Protein AF-A0A2S3USP0-F1 (afdb_monomer_lite)

Organism: NCBI:txid281252

Foldseek 3Di:
DDDDDDDDDDDDDDDDDDDDPPDPPPPPPPPPPPPDQFDWDWADDPQKTWIWGDPDFWIKIWIDHPPDTDIETFRAGDDKDKQAELVRHRDWDDDPNKIKTKIAHAQADDDPVDVLNVDPQKHQKMWIWIDDPNDIYTAPDIDGRDIDGSHPDDDPVVVCRNHPD

pLDDT: mean 83.91, std 19.68, range [35.5, 98.19]

Secondary structure (DSSP, 8-state):
--------------------------------PPP-TT--EEEEETTEEEEEE-SSSS-EEEEE-SS-EEEEE---PSSEEE-B-TTSSBPEEEETTEEEEEEEES-PPP-TT-GGGG-TTEESEEEEEEEETTEEEEEEEEE-SS-EETTS---HHHHHHHHH-

Structure (mmCIF, N/CA/C/O backbone):
data_AF-A0A2S3USP0-F1
#
_entry.id   AF-A0A2S3USP0-F1
#
loop_
_atom_site.group_PDB
_atom_site.id
_atom_site.type_symbol
_atom_site.label_atom_id
_atom_site.label_alt_id
_atom_site.label_comp_id
_atom_site.label_asym_id
_atom_site.label_entity_id
_atom_site.label_seq_id
_atom_site.pdbx_PDB_ins_code
_atom_site.Cartn_x
_atom_site.Cartn_y
_atom_site.Cartn_z
_atom_site.occupancy
_atom_site.B_iso_or_equiv
_atom_site.auth_seq_id
_atom_site.auth_comp_id
_atom_site.auth_asym_id
_atom_site.auth_atom_id
_atom_site.pdbx_PDB_model_num
ATOM 1 N N . MET A 1 1 ? -45.571 -33.872 -56.247 1.00 44.22 1 MET A N 1
ATOM 2 C CA . MET A 1 1 ? -45.343 -33.924 -57.709 1.00 44.22 1 MET A CA 1
ATOM 3 C C . MET A 1 1 ? -45.647 -32.556 -58.299 1.00 44.22 1 MET A C 1
ATOM 5 O O . MET A 1 1 ? -46.816 -32.214 -58.369 1.00 44.22 1 MET A O 1
ATOM 9 N N . ASN A 1 2 ? -44.631 -31.763 -58.658 1.00 35.50 2 ASN A N 1
ATOM 10 C CA . AS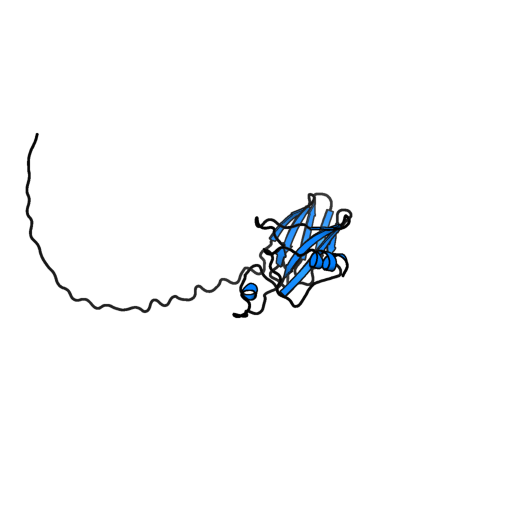N A 1 2 ? -44.737 -30.751 -59.717 1.00 35.50 2 ASN A CA 1
ATOM 11 C C . ASN A 1 2 ? -43.370 -30.117 -60.046 1.00 35.50 2 ASN A C 1
ATOM 13 O O . ASN A 1 2 ? -42.789 -29.424 -59.224 1.00 35.50 2 ASN A O 1
ATOM 17 N N . ARG A 1 3 ? -42.954 -30.369 -61.294 1.00 47.00 3 ARG A N 1
ATOM 18 C CA . ARG A 1 3 ? -42.321 -29.474 -62.280 1.00 47.00 3 ARG A CA 1
ATOM 19 C C . ARG A 1 3 ? -40.910 -28.908 -62.042 1.00 47.00 3 ARG A C 1
ATOM 21 O O . ARG A 1 3 ? -40.698 -27.926 -61.348 1.00 47.00 3 ARG A O 1
ATOM 28 N N . PHE A 1 4 ? -39.999 -29.512 -62.811 1.00 49.41 4 PHE A N 1
ATOM 29 C CA . PHE A 1 4 ? -38.847 -28.931 -63.504 1.00 49.41 4 PHE A CA 1
ATOM 30 C C . PHE A 1 4 ? -39.001 -27.452 -63.900 1.00 49.41 4 PHE A C 1
ATOM 32 O O . PHE A 1 4 ? -40.000 -27.088 -64.520 1.00 49.41 4 PHE A O 1
ATOM 39 N N . LEU A 1 5 ? -37.921 -26.681 -63.737 1.00 55.09 5 LEU A N 1
ATOM 40 C CA . LEU A 1 5 ? -37.477 -25.746 -64.772 1.00 55.09 5 LEU A CA 1
ATOM 41 C C . LEU A 1 5 ? -35.944 -25.600 -64.738 1.00 55.09 5 LEU A C 1
ATOM 43 O O . LEU A 1 5 ? -35.370 -25.125 -63.762 1.00 55.09 5 LEU A O 1
ATOM 47 N N . LEU A 1 6 ? -35.307 -26.048 -65.822 1.00 48.22 6 LEU A N 1
ATOM 48 C CA . LEU A 1 6 ? -33.942 -25.712 -66.222 1.00 48.22 6 LEU A CA 1
ATOM 49 C C . LEU A 1 6 ? -33.895 -24.252 -66.683 1.00 48.22 6 LEU A C 1
ATOM 51 O O . LEU A 1 6 ? -34.693 -23.892 -67.544 1.00 48.22 6 LEU A O 1
ATOM 55 N N . ILE A 1 7 ? -32.887 -23.487 -66.257 1.00 54.62 7 ILE A N 1
ATOM 56 C CA . ILE A 1 7 ? -32.283 -22.449 -67.104 1.00 54.62 7 ILE A CA 1
ATOM 57 C C . ILE A 1 7 ? -30.763 -22.537 -66.950 1.00 54.62 7 ILE A C 1
ATOM 59 O O . ILE A 1 7 ? -30.198 -22.255 -65.897 1.00 54.62 7 ILE A O 1
ATOM 63 N N . ALA A 1 8 ? -30.129 -22.970 -68.037 1.00 49.78 8 ALA A N 1
ATOM 64 C CA . ALA A 1 8 ? -28.716 -22.792 -68.312 1.00 49.78 8 ALA A CA 1
ATOM 65 C C . ALA A 1 8 ? -28.456 -21.329 -68.701 1.00 49.78 8 ALA A C 1
ATOM 67 O O . ALA A 1 8 ? -29.240 -20.734 -69.440 1.00 49.78 8 ALA A O 1
ATOM 68 N N . GLY A 1 9 ? -27.343 -20.765 -68.238 1.00 42.34 9 GLY A N 1
ATOM 69 C CA . GLY A 1 9 ? -26.968 -19.387 -68.540 1.00 42.34 9 GLY A CA 1
ATOM 70 C C . GLY A 1 9 ? -25.487 -19.121 -68.305 1.00 42.34 9 GLY A C 1
ATOM 71 O O . GLY A 1 9 ? -25.114 -18.607 -67.264 1.00 42.34 9 GLY A O 1
ATOM 72 N N . LEU A 1 10 ? -24.690 -19.532 -69.294 1.00 50.09 10 LEU A N 1
ATOM 73 C CA . LEU A 1 10 ? -23.500 -18.870 -69.843 1.00 50.09 10 LEU A CA 1
ATOM 74 C C . LEU A 1 10 ? -22.456 -18.234 -68.897 1.00 50.09 10 LEU A C 1
ATOM 76 O O . LEU A 1 10 ? -22.680 -17.221 -68.243 1.00 50.09 10 LEU A O 1
ATOM 80 N N . ALA A 1 11 ? -21.240 -18.776 -68.980 1.00 50.00 11 ALA A N 1
ATOM 81 C CA . ALA A 1 11 ? -20.006 -18.178 -68.491 1.00 50.00 11 ALA A CA 1
ATOM 82 C C . ALA A 1 11 ? -19.611 -16.912 -69.274 1.00 50.00 11 ALA A C 1
ATOM 84 O O . ALA A 1 11 ? -19.674 -16.900 -70.503 1.00 50.00 11 ALA A O 1
ATOM 85 N N . VAL A 1 12 ? -19.067 -15.916 -68.568 1.00 50.94 12 VAL A N 1
ATOM 86 C CA . VAL A 1 12 ? -18.085 -14.973 -69.122 1.00 50.94 12 VAL A CA 1
ATOM 87 C C . VAL A 1 12 ? -16.947 -14.824 -68.116 1.00 50.94 12 VAL A C 1
ATOM 89 O O . VAL A 1 12 ? -17.121 -14.327 -67.007 1.00 50.94 12 VAL A O 1
ATOM 92 N N . VAL A 1 13 ? -15.777 -15.297 -68.537 1.00 49.59 13 VAL A N 1
ATOM 93 C CA . VAL A 1 13 ? -14.471 -15.035 -67.935 1.00 49.59 13 VAL A CA 1
ATOM 94 C C . VAL A 1 13 ? -14.060 -13.620 -68.332 1.00 49.59 13 VAL A C 1
ATOM 96 O O . VAL A 1 13 ? -13.943 -13.333 -69.521 1.00 49.59 13 VAL A O 1
ATOM 99 N N . LEU A 1 14 ? -13.797 -12.753 -67.355 1.00 52.03 14 LEU A N 1
ATOM 100 C CA . LEU A 1 14 ? -13.034 -11.524 -67.566 1.00 52.03 14 LEU A CA 1
ATOM 101 C C . LEU A 1 14 ? -11.800 -11.549 -66.668 1.00 52.03 14 LEU A C 1
ATOM 103 O O . LEU A 1 14 ? -11.853 -11.311 -65.465 1.00 52.03 14 LEU A O 1
ATOM 107 N N . LEU A 1 15 ? -10.685 -11.883 -67.313 1.00 50.19 15 LEU A N 1
ATOM 108 C CA . LEU A 1 15 ? -9.329 -11.638 -66.855 1.00 50.19 15 LEU A CA 1
ATOM 109 C C . LEU A 1 15 ? -9.061 -10.128 -66.897 1.00 50.19 15 LEU A C 1
ATOM 111 O O . LEU A 1 15 ? -8.998 -9.531 -67.968 1.00 50.19 15 LEU A O 1
ATOM 115 N N . GLY A 1 16 ? -8.861 -9.535 -65.728 1.00 44.97 16 GLY A N 1
ATOM 116 C CA . GLY A 1 16 ? -8.170 -8.262 -65.528 1.00 44.97 16 GLY A CA 1
ATOM 117 C C . GLY A 1 16 ? -7.593 -8.324 -64.115 1.00 44.97 16 GLY A C 1
ATOM 118 O O . GLY A 1 16 ? -8.345 -8.411 -63.159 1.00 44.97 16 GLY A O 1
ATOM 119 N N . GLY A 1 17 ? -6.287 -8.455 -63.891 1.00 49.09 17 GLY A N 1
ATOM 120 C CA . GLY A 1 17 ? -5.239 -7.660 -64.519 1.00 49.09 17 GLY A CA 1
ATOM 121 C C . GLY A 1 17 ? -5.171 -6.287 -63.848 1.00 49.09 17 GLY A C 1
ATOM 122 O O . GLY A 1 17 ? -5.246 -5.276 -64.532 1.00 49.09 17 GLY A O 1
ATOM 123 N N . GLY A 1 18 ? -5.107 -6.250 -62.513 1.00 42.59 18 GLY A N 1
ATOM 124 C CA . GLY A 1 18 ? -5.052 -5.023 -61.722 1.00 42.59 18 GLY A CA 1
ATOM 125 C C . GLY A 1 18 ? -4.153 -5.202 -60.502 1.00 42.59 18 GLY A C 1
ATOM 126 O O . GLY A 1 18 ? -4.547 -5.832 -59.530 1.00 42.59 18 GLY A O 1
ATOM 127 N N . LEU A 1 19 ? -2.927 -4.697 -60.634 1.00 50.00 19 LEU A N 1
ATOM 128 C CA . LEU A 1 19 ? -1.945 -4.330 -59.607 1.00 50.00 19 LEU A CA 1
ATOM 129 C C . LEU A 1 19 ? -2.292 -4.669 -58.141 1.00 50.00 19 LEU A C 1
ATOM 131 O O . LEU A 1 19 ? -3.054 -3.963 -57.483 1.00 50.00 19 LEU A O 1
ATOM 135 N N . PHE A 1 20 ? -1.599 -5.676 -57.600 1.00 46.00 20 PHE A N 1
ATOM 136 C CA . PHE A 1 20 ? -1.369 -5.814 -56.164 1.00 46.00 20 PHE A CA 1
ATOM 137 C C . PHE A 1 20 ? -0.522 -4.627 -55.682 1.00 46.00 20 PHE A C 1
ATOM 139 O O . PHE A 1 20 ? 0.706 -4.657 -55.752 1.00 46.00 20 PHE A O 1
ATOM 146 N N . TYR A 1 21 ? -1.170 -3.578 -55.177 1.00 46.69 21 TYR A N 1
ATOM 147 C CA . TYR A 1 21 ? -0.531 -2.696 -54.207 1.00 46.69 21 TYR A CA 1
ATOM 148 C C . TYR A 1 21 ? -0.434 -3.474 -52.890 1.00 46.69 21 TYR A C 1
ATOM 150 O O . TYR A 1 21 ? -1.382 -3.541 -52.110 1.00 46.69 21 TYR A O 1
ATOM 158 N N . LEU A 1 22 ? 0.718 -4.110 -52.673 1.00 47.22 22 LEU A N 1
ATOM 159 C CA . LEU A 1 22 ? 1.161 -4.535 -51.350 1.00 47.22 22 LEU A CA 1
ATOM 160 C C . LEU A 1 22 ? 1.427 -3.266 -50.534 1.00 47.22 22 LEU A C 1
ATOM 162 O O . LEU A 1 22 ? 2.538 -2.741 -50.524 1.00 47.22 22 LEU A O 1
ATOM 166 N N . SER A 1 23 ? 0.391 -2.749 -49.877 1.00 49.78 23 SER A N 1
ATOM 167 C CA . SER A 1 23 ? 0.591 -1.862 -48.737 1.00 49.78 23 SER A CA 1
ATOM 168 C C . SER A 1 23 ? 1.277 -2.684 -47.647 1.00 49.78 23 SER A C 1
ATOM 170 O O . SER A 1 23 ? 0.720 -3.712 -47.249 1.00 49.78 23 SER A O 1
ATOM 172 N N . PRO A 1 24 ? 2.452 -2.283 -47.134 1.00 48.47 24 PRO A N 1
ATOM 173 C CA . PRO A 1 24 ? 2.880 -2.798 -45.851 1.00 48.47 24 PRO A CA 1
ATOM 174 C C . PRO A 1 24 ? 1.801 -2.377 -44.855 1.00 48.47 24 PRO A C 1
ATOM 176 O O . PRO A 1 24 ? 1.543 -1.188 -44.667 1.00 48.47 24 PRO A O 1
ATOM 179 N N . ALA A 1 25 ? 1.128 -3.357 -44.257 1.00 47.03 25 ALA A N 1
ATOM 180 C CA . ALA A 1 25 ? 0.414 -3.135 -43.019 1.00 47.03 25 ALA A CA 1
ATOM 181 C C . ALA A 1 25 ? 1.478 -2.713 -42.002 1.00 47.03 25 ALA A C 1
ATOM 183 O O . ALA A 1 25 ? 2.099 -3.547 -41.349 1.00 47.03 25 ALA A O 1
ATOM 184 N N . GLN A 1 26 ? 1.741 -1.408 -41.921 1.00 50.25 26 GLN A N 1
ATOM 185 C CA . GLN A 1 26 ? 2.250 -0.825 -40.700 1.00 50.25 26 GLN A CA 1
ATOM 186 C C . GLN A 1 26 ? 1.178 -1.148 -39.664 1.00 50.25 26 GLN A C 1
ATOM 188 O O . GLN A 1 26 ? 0.138 -0.491 -39.599 1.00 50.25 26 GLN A O 1
ATOM 193 N N . GLN A 1 27 ? 1.407 -2.216 -38.900 1.00 46.72 27 GLN A N 1
ATOM 194 C CA . GLN A 1 27 ? 0.959 -2.276 -37.521 1.00 46.72 27 GLN A CA 1
ATOM 195 C C . GLN A 1 27 ? 1.567 -1.038 -36.873 1.00 46.72 27 GLN A C 1
ATOM 197 O O . GLN A 1 27 ? 2.691 -1.063 -36.389 1.00 46.72 27 GLN A O 1
ATOM 202 N N . GLY A 1 28 ? 0.866 0.088 -37.005 1.00 42.16 28 GLY A N 1
ATOM 203 C CA . GLY A 1 28 ? 1.110 1.232 -36.166 1.00 42.16 28 GLY A CA 1
ATOM 204 C C . GLY A 1 28 ? 0.923 0.711 -34.760 1.00 42.16 28 GLY A C 1
ATOM 205 O O . GLY A 1 28 ? -0.175 0.260 -34.424 1.00 42.16 28 GLY A O 1
ATOM 206 N N . GLU A 1 29 ? 2.021 0.693 -34.006 1.00 49.50 29 GLU A N 1
ATOM 207 C CA . GLU A 1 29 ? 2.011 0.761 -32.556 1.00 49.50 29 GLU A CA 1
ATOM 208 C C . GLU A 1 29 ? 0.755 1.527 -32.146 1.00 49.50 29 GLU A C 1
ATOM 210 O O . GLU A 1 29 ? 0.625 2.726 -32.411 1.00 49.50 29 GLU A O 1
ATOM 215 N N . GLN A 1 30 ? -0.220 0.821 -31.568 1.00 43.81 30 GLN A N 1
ATOM 216 C CA . GLN A 1 30 ? -1.201 1.521 -30.765 1.00 43.81 30 GLN A CA 1
ATOM 217 C C . GLN A 1 30 ? -0.367 2.239 -29.709 1.00 43.81 30 GLN A C 1
ATOM 219 O O . GLN A 1 30 ? 0.362 1.557 -28.984 1.00 43.81 30 GLN A O 1
ATOM 224 N N . PRO A 1 31 ? -0.405 3.580 -29.640 1.00 43.19 31 PRO A N 1
ATOM 225 C CA . PRO A 1 31 ? 0.270 4.273 -28.565 1.00 43.19 31 PRO A CA 1
ATOM 226 C C . PRO A 1 31 ? -0.314 3.691 -27.284 1.00 43.19 31 PRO A C 1
ATOM 228 O O . PRO A 1 31 ? -1.532 3.747 -27.081 1.00 43.19 31 PRO A O 1
ATOM 231 N N . VAL A 1 32 ? 0.536 3.056 -26.477 1.00 49.09 32 VAL A N 1
ATOM 232 C CA . VAL A 1 32 ? 0.186 2.649 -25.121 1.00 49.09 32 VAL A CA 1
ATOM 233 C C . VAL A 1 32 ? -0.298 3.930 -24.461 1.00 49.09 32 VAL A C 1
ATOM 235 O O . VAL A 1 32 ? 0.484 4.844 -24.210 1.00 49.09 32 VAL A O 1
ATOM 238 N N . LYS A 1 33 ? -1.622 4.061 -24.318 1.00 42.34 33 LYS A N 1
ATOM 239 C CA . LYS A 1 33 ? -2.225 5.187 -23.617 1.00 42.34 33 LYS A CA 1
ATOM 240 C C . LYS A 1 33 ? -1.576 5.157 -22.233 1.00 42.34 33 LYS A C 1
ATOM 242 O O . LYS A 1 33 ? -1.710 4.112 -21.594 1.00 42.34 33 LYS A O 1
ATOM 247 N N . PRO A 1 34 ? -0.867 6.217 -21.800 1.00 48.47 34 PRO A N 1
ATOM 248 C CA . PRO A 1 34 ? -0.297 6.253 -20.462 1.00 48.47 34 PRO A CA 1
ATOM 249 C C . PRO A 1 34 ? -1.413 5.863 -19.498 1.00 48.47 34 PRO A C 1
ATOM 251 O O . PRO A 1 34 ? -2.496 6.459 -19.563 1.00 48.47 34 PRO A O 1
ATOM 254 N N . GLU A 1 35 ? -1.215 4.790 -18.726 1.00 54.78 35 GLU A N 1
ATOM 255 C CA . GLU A 1 35 ? -2.149 4.452 -17.657 1.00 54.78 35 GLU A CA 1
ATOM 256 C C . GLU A 1 35 ? -2.330 5.722 -16.829 1.00 54.78 35 GLU A C 1
ATOM 258 O O . GLU A 1 35 ? -1.352 6.368 -16.462 1.00 54.78 35 GLU A O 1
ATOM 263 N N . ASP A 1 36 ? -3.587 6.126 -16.660 1.00 57.62 36 ASP A N 1
ATOM 264 C CA . ASP A 1 36 ? -3.956 7.378 -16.018 1.00 57.62 36 ASP A CA 1
ATOM 265 C C . ASP A 1 36 ? -3.300 7.426 -14.625 1.00 57.62 36 ASP A C 1
ATOM 267 O O . ASP A 1 36 ? -3.669 6.605 -13.775 1.00 57.62 36 ASP A O 1
ATOM 271 N N . PRO A 1 37 ? -2.304 8.305 -14.388 1.00 54.66 37 PRO A N 1
ATOM 272 C CA . PRO A 1 37 ? -1.553 8.337 -13.131 1.00 54.66 37 PRO A CA 1
ATOM 273 C C . PRO A 1 37 ? -2.446 8.658 -11.921 1.00 54.66 37 PRO A C 1
ATOM 275 O O . PRO A 1 37 ? -2.025 8.485 -10.781 1.00 54.66 37 PRO A O 1
ATOM 278 N N . GLU A 1 38 ? -3.698 9.054 -12.160 1.00 62.53 38 GLU A N 1
ATOM 279 C CA . GLU A 1 38 ? -4.723 9.313 -11.152 1.00 62.53 38 GLU A CA 1
ATOM 280 C C . GLU A 1 38 ? -5.697 8.148 -10.916 1.00 62.53 38 GLU A C 1
ATOM 282 O O . GLU A 1 38 ? -6.743 8.334 -10.288 1.00 62.53 38 GLU A O 1
ATOM 287 N N . ARG A 1 39 ? -5.409 6.928 -11.393 1.00 79.25 39 ARG A N 1
ATOM 288 C CA . ARG A 1 39 ? -6.320 5.794 -11.182 1.00 79.25 39 ARG A CA 1
ATOM 289 C C . ARG A 1 39 ? -6.490 5.489 -9.690 1.00 79.25 39 ARG A C 1
ATOM 291 O O . ARG A 1 39 ? -5.653 4.840 -9.073 1.00 79.25 39 ARG A O 1
ATOM 298 N N . VAL A 1 40 ? -7.624 5.916 -9.141 1.00 91.62 40 VAL A N 1
ATOM 299 C CA . VAL A 1 40 ? -8.007 5.637 -7.755 1.00 91.62 40 VAL A CA 1
ATOM 300 C C . VAL A 1 40 ? -8.446 4.180 -7.630 1.00 91.62 40 VAL A C 1
ATOM 302 O O . VAL A 1 40 ? -9.430 3.764 -8.254 1.00 91.62 40 VAL A O 1
ATOM 305 N N . GLU A 1 41 ? -7.749 3.402 -6.805 1.00 94.31 41 GLU A N 1
ATOM 306 C CA . GLU A 1 41 ? -8.201 2.070 -6.406 1.00 94.31 41 GLU A CA 1
ATOM 307 C C . GLU A 1 41 ? -9.120 2.160 -5.189 1.00 94.31 41 GLU A C 1
ATOM 309 O O . GLU A 1 41 ? -8.892 2.950 -4.278 1.00 94.31 41 GLU A O 1
ATOM 314 N N . LYS A 1 42 ? -10.169 1.335 -5.161 1.00 96.00 42 LYS A N 1
ATOM 315 C CA . LYS A 1 42 ? -11.141 1.305 -4.065 1.00 96.00 42 LYS A CA 1
ATOM 316 C C . LYS A 1 42 ? -11.203 -0.070 -3.419 1.00 96.00 42 LYS A C 1
ATOM 318 O O . LYS A 1 42 ? -11.119 -1.087 -4.114 1.00 96.00 42 LYS A O 1
ATOM 323 N N . ALA A 1 43 ? -11.391 -0.085 -2.108 1.00 96.44 43 ALA A N 1
ATOM 324 C CA . ALA A 1 43 ? -11.593 -1.282 -1.303 1.00 96.44 43 ALA A CA 1
ATOM 325 C C . ALA A 1 43 ? -12.546 -0.977 -0.138 1.00 96.44 43 ALA A C 1
ATOM 327 O O . ALA A 1 43 ? -12.811 0.183 0.160 1.00 96.44 43 ALA A O 1
ATOM 328 N N . ALA A 1 44 ? -13.047 -2.017 0.523 1.00 96.50 44 ALA A N 1
ATOM 329 C CA . ALA A 1 44 ? -13.796 -1.881 1.766 1.00 96.50 44 ALA A CA 1
ATOM 330 C C . ALA A 1 44 ? -13.202 -2.822 2.816 1.00 96.50 44 ALA A C 1
ATOM 332 O O . ALA A 1 44 ? -12.910 -3.980 2.505 1.00 96.50 44 ALA A O 1
ATOM 333 N N . PHE A 1 45 ? -13.025 -2.334 4.044 1.00 95.81 45 PHE A N 1
ATOM 334 C CA . PHE A 1 45 ? -12.426 -3.103 5.135 1.00 95.81 45 PHE A CA 1
ATOM 335 C C . PHE A 1 45 ? -12.987 -2.688 6.492 1.00 95.81 45 PHE A C 1
ATOM 337 O O . PHE A 1 45 ? -12.970 -1.510 6.825 1.00 95.81 45 PHE A O 1
ATOM 344 N N . ASN A 1 46 ? -13.482 -3.639 7.291 1.00 94.19 46 ASN A N 1
ATOM 345 C CA . ASN A 1 46 ? -14.038 -3.378 8.630 1.00 94.19 46 ASN A CA 1
ATOM 346 C C . ASN A 1 46 ? -15.046 -2.208 8.697 1.00 94.19 46 ASN A C 1
ATOM 348 O O . ASN A 1 46 ? -15.084 -1.459 9.670 1.00 94.19 46 ASN A O 1
ATOM 352 N N . GLY A 1 47 ? -15.870 -2.045 7.657 1.00 95.50 47 GLY A N 1
ATOM 353 C CA . GLY A 1 47 ? -16.852 -0.958 7.574 1.00 95.50 47 GLY A CA 1
ATOM 354 C C . GLY A 1 47 ? -16.277 0.406 7.179 1.00 95.50 47 GLY A C 1
ATOM 355 O O . GLY A 1 47 ? -17.015 1.387 7.214 1.00 95.50 47 GLY A O 1
ATOM 356 N N . PHE A 1 48 ? -14.999 0.468 6.805 1.00 97.88 48 PHE A N 1
ATOM 357 C CA . PHE A 1 48 ? -14.385 1.623 6.161 1.00 97.88 48 PHE A CA 1
ATOM 358 C C . PHE A 1 48 ? -14.411 1.476 4.646 1.00 97.88 48 PHE A C 1
ATOM 360 O O . PHE A 1 48 ? -14.121 0.397 4.115 1.00 97.88 48 PHE A O 1
ATOM 367 N N . ASP A 1 49 ? -14.682 2.587 3.975 1.00 98.06 49 ASP A N 1
ATOM 368 C CA . ASP A 1 49 ? -14.414 2.769 2.559 1.00 98.06 49 ASP A CA 1
ATOM 369 C C . ASP A 1 49 ? -12.974 3.267 2.400 1.00 98.06 49 ASP A C 1
ATOM 371 O O . ASP A 1 49 ? -12.548 4.240 3.025 1.00 98.06 49 ASP A O 1
ATOM 375 N N . LEU A 1 50 ? -12.204 2.558 1.579 1.00 98.12 50 LEU A N 1
ATOM 376 C CA . LEU A 1 50 ? -10.792 2.817 1.338 1.00 98.12 50 LEU A CA 1
ATOM 377 C C . LEU A 1 50 ? -10.598 3.298 -0.096 1.00 98.12 50 LEU A C 1
ATOM 379 O O . LEU A 1 50 ? -11.093 2.671 -1.038 1.00 98.12 50 LEU A O 1
ATOM 383 N N . SER A 1 51 ? -9.839 4.376 -0.267 1.00 97.69 51 SER A N 1
ATOM 384 C CA . SER A 1 51 ? -9.449 4.899 -1.577 1.00 97.69 51 SER A CA 1
ATOM 385 C C . SER A 1 51 ? -7.942 5.109 -1.629 1.00 97.69 51 SER A C 1
ATOM 387 O O . SER A 1 51 ? -7.394 5.920 -0.894 1.00 97.69 51 SER A O 1
ATOM 389 N N . LEU A 1 52 ? -7.265 4.385 -2.510 1.00 97.50 52 LEU A N 1
ATOM 390 C CA . LEU A 1 52 ? -5.834 4.509 -2.743 1.00 97.50 52 LEU A CA 1
ATOM 391 C C . LEU A 1 52 ? -5.607 5.352 -3.996 1.00 97.50 52 LEU A C 1
ATOM 393 O O . LEU A 1 52 ? -6.121 5.036 -5.069 1.00 97.50 52 LEU A O 1
ATOM 397 N N . SER A 1 53 ? -4.852 6.432 -3.852 1.00 96.44 53 SER A N 1
ATOM 398 C CA . SER A 1 53 ? -4.555 7.382 -4.927 1.00 96.44 53 SER A CA 1
ATOM 399 C C . SER A 1 53 ? -3.121 7.894 -4.804 1.00 96.44 53 SER A C 1
ATOM 401 O O . SER A 1 53 ? -2.442 7.588 -3.827 1.00 96.44 53 SER A O 1
ATOM 403 N N . ALA A 1 54 ? -2.651 8.667 -5.779 1.00 95.12 54 ALA A N 1
ATOM 404 C CA . ALA A 1 54 ? -1.357 9.340 -5.713 1.00 95.12 54 ALA A CA 1
ATOM 405 C C . ALA A 1 54 ? -1.518 10.836 -6.016 1.00 95.12 54 ALA A C 1
ATOM 407 O O . ALA A 1 54 ? -1.230 11.270 -7.132 1.00 95.12 54 ALA A O 1
ATOM 408 N N . PRO A 1 55 ? -2.034 11.644 -5.070 1.00 87.25 55 PRO A N 1
ATOM 409 C CA . PRO A 1 55 ? -2.137 13.084 -5.262 1.00 87.25 55 PRO A CA 1
ATOM 410 C C . PRO A 1 55 ? -0.726 13.697 -5.239 1.00 87.25 55 PRO A C 1
ATOM 412 O O . PRO A 1 55 ? -0.223 14.090 -4.188 1.00 87.25 55 PRO A O 1
ATOM 415 N N . GLY A 1 56 ? -0.072 13.747 -6.401 1.00 86.31 56 GLY A N 1
ATOM 416 C CA . GLY A 1 56 ? 1.325 14.157 -6.554 1.00 86.31 56 GLY A CA 1
ATOM 417 C C . GLY A 1 56 ? 2.229 12.978 -6.911 1.00 86.31 56 GLY A C 1
ATOM 418 O O . GLY A 1 56 ? 1.998 12.307 -7.912 1.00 86.31 56 GLY A O 1
ATOM 419 N N . GLU A 1 57 ? 3.274 12.750 -6.112 1.00 91.06 57 GLU A N 1
ATOM 420 C CA . GLU A 1 57 ? 4.320 11.756 -6.407 1.00 91.06 57 GLU A CA 1
ATOM 421 C C . GLU A 1 57 ? 4.340 10.564 -5.439 1.00 91.06 57 GLU A C 1
ATOM 423 O O . GLU A 1 57 ? 5.152 9.659 -5.620 1.00 91.06 57 GLU A O 1
ATOM 428 N N . THR A 1 58 ? 3.462 10.533 -4.429 1.00 95.19 58 THR A N 1
ATOM 429 C CA . THR A 1 58 ? 3.414 9.449 -3.436 1.00 95.19 58 THR A CA 1
ATOM 430 C C . THR A 1 58 ? 2.025 8.837 -3.299 1.00 95.19 58 THR A C 1
ATOM 432 O O . THR A 1 58 ? 1.004 9.521 -3.386 1.00 95.19 58 THR A O 1
ATOM 435 N N . CYS A 1 59 ? 1.990 7.526 -3.068 1.00 97.25 59 CYS A N 1
ATOM 436 C CA . CYS A 1 59 ? 0.788 6.775 -2.761 1.00 97.25 59 CYS A CA 1
ATOM 437 C C . CYS A 1 59 ? 0.213 7.209 -1.416 1.00 97.25 59 CYS A C 1
ATOM 439 O O . CYS A 1 59 ? 0.911 7.249 -0.402 1.00 97.25 59 CYS A O 1
ATOM 441 N N . ARG A 1 60 ? -1.092 7.464 -1.411 1.00 97.88 60 ARG A N 1
ATOM 442 C CA . ARG A 1 60 ? -1.871 7.858 -0.247 1.00 97.88 60 ARG A CA 1
ATOM 443 C C . ARG A 1 60 ? -3.136 7.024 -0.151 1.00 97.88 60 ARG A C 1
ATOM 445 O O . ARG A 1 60 ? -3.927 6.967 -1.096 1.00 97.88 60 ARG A O 1
ATOM 452 N N . LEU A 1 61 ? -3.328 6.403 1.007 1.00 98.19 61 LEU A N 1
ATOM 453 C CA . LEU A 1 61 ? -4.594 5.795 1.387 1.00 98.19 61 LEU A CA 1
ATOM 454 C C . LEU A 1 61 ? -5.462 6.856 2.058 1.00 98.19 61 LEU A C 1
ATOM 456 O O . LEU A 1 61 ? -5.099 7.363 3.112 1.00 98.19 61 LEU A O 1
ATOM 460 N N . HIS A 1 62 ? -6.628 7.122 1.494 1.00 98.06 62 HIS A N 1
ATOM 461 C CA . HIS A 1 62 ? -7.734 7.748 2.198 1.00 98.06 62 HIS A CA 1
ATOM 462 C C . HIS A 1 62 ? -8.629 6.662 2.801 1.00 98.06 62 HIS A C 1
ATOM 464 O O . HIS A 1 62 ? -8.920 5.658 2.136 1.00 98.06 62 HIS A O 1
ATOM 470 N N . PHE A 1 63 ? -9.083 6.860 4.034 1.00 98.12 63 PHE A N 1
ATOM 471 C CA . PHE A 1 63 ? -10.053 5.988 4.686 1.00 98.12 63 PHE A CA 1
ATOM 472 C C . PHE A 1 63 ? -11.165 6.815 5.313 1.00 98.12 63 PHE A C 1
ATOM 474 O O . PHE A 1 63 ? -10.916 7.858 5.917 1.00 98.12 63 PHE A O 1
ATOM 481 N N . GLU A 1 64 ? -12.391 6.316 5.228 1.00 97.94 64 GLU A N 1
ATOM 482 C CA . GLU A 1 64 ? -13.521 6.915 5.921 1.00 97.94 64 GLU A CA 1
ATOM 483 C C . GLU A 1 64 ? -14.532 5.865 6.366 1.00 97.94 64 GLU A C 1
ATOM 485 O O . GLU A 1 64 ? -14.733 4.829 5.735 1.00 97.94 64 GLU A O 1
ATOM 490 N N . ASN A 1 65 ? -15.180 6.146 7.484 1.00 96.50 65 ASN A N 1
ATOM 491 C CA . ASN A 1 65 ? -16.457 5.572 7.856 1.00 96.50 65 ASN A CA 1
ATOM 492 C C . ASN A 1 65 ? -17.365 6.724 8.324 1.00 96.50 65 ASN A C 1
ATOM 494 O O . ASN A 1 65 ? -16.936 7.872 8.423 1.00 96.50 65 ASN A O 1
ATOM 498 N N . GLY A 1 66 ? -18.628 6.450 8.656 1.00 95.69 66 GLY A N 1
ATOM 499 C CA . GLY A 1 66 ? -19.570 7.498 9.084 1.00 95.69 66 GLY A CA 1
ATOM 500 C C . GLY A 1 66 ? -19.187 8.284 10.356 1.00 95.69 66 GLY A C 1
ATOM 501 O O . GLY A 1 66 ? -19.965 9.135 10.783 1.00 95.69 66 GLY A O 1
ATOM 502 N N . GLN A 1 67 ? -18.049 7.989 10.994 1.00 95.62 67 GLN A N 1
ATOM 503 C CA . GLN A 1 67 ? -17.585 8.589 12.250 1.00 95.62 67 GLN A CA 1
ATOM 504 C C . GLN A 1 67 ? -16.139 9.116 12.191 1.00 95.62 67 GLN A C 1
ATOM 506 O O . GLN A 1 67 ? -15.826 10.091 12.870 1.00 95.62 67 GLN A O 1
ATOM 511 N N . VAL A 1 68 ? -15.261 8.477 11.419 1.00 96.38 68 VAL A N 1
ATOM 512 C CA . VAL A 1 68 ? -13.812 8.701 11.373 1.00 96.38 68 VAL A CA 1
ATOM 513 C C . VAL A 1 68 ? -13.378 8.772 9.914 1.00 96.38 68 VAL A C 1
ATOM 515 O O . VAL A 1 68 ? -13.780 7.934 9.114 1.00 96.38 68 VAL A O 1
ATOM 518 N N . SER A 1 69 ? -12.530 9.740 9.575 1.00 97.69 69 SER A N 1
ATOM 519 C CA . SER A 1 69 ? -11.862 9.817 8.273 1.00 97.69 69 SER A CA 1
ATOM 520 C C . SER A 1 69 ? -10.417 10.274 8.438 1.00 97.69 69 SER A C 1
ATOM 522 O O . SER A 1 69 ? -10.082 10.928 9.431 1.00 97.69 69 SER A O 1
ATOM 524 N N . GLY A 1 70 ? -9.565 9.922 7.482 1.00 97.62 70 GLY A N 1
ATOM 525 C CA . GLY A 1 70 ? -8.166 10.319 7.495 1.00 97.62 70 GLY A CA 1
ATOM 526 C C . GLY A 1 70 ? -7.404 9.877 6.256 1.00 97.62 70 GLY A C 1
ATOM 527 O O . GLY A 1 70 ? -7.9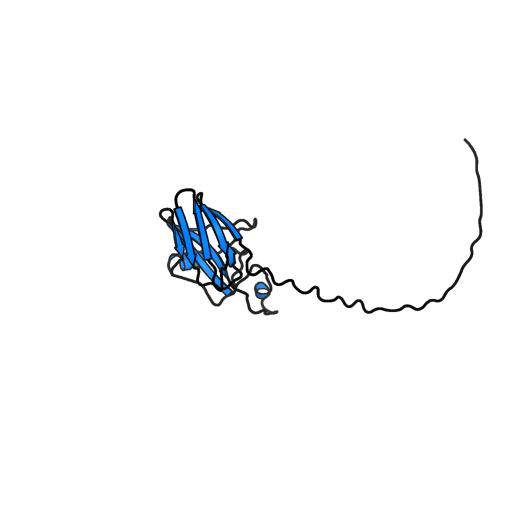37 9.218 5.364 1.00 97.62 70 GLY A O 1
ATOM 528 N N . ASP A 1 71 ? -6.130 10.250 6.231 1.00 97.88 71 ASP A N 1
ATOM 529 C CA . ASP A 1 71 ? -5.202 9.946 5.152 1.00 97.88 71 ASP A CA 1
ATOM 530 C C . ASP A 1 71 ? -3.909 9.348 5.715 1.00 97.88 71 ASP A C 1
ATOM 532 O O . ASP A 1 71 ? -3.412 9.779 6.757 1.00 97.88 71 ASP A O 1
ATOM 536 N N . VAL A 1 72 ? -3.341 8.383 4.995 1.00 97.94 72 VAL A N 1
ATOM 537 C CA . VAL A 1 72 ? -2.065 7.729 5.298 1.00 97.94 72 VAL A CA 1
ATOM 538 C C . VAL A 1 72 ? -1.161 7.830 4.074 1.00 97.94 72 VAL A C 1
ATOM 540 O O . VAL A 1 72 ? -1.503 7.330 3.003 1.00 97.94 72 VAL A O 1
ATOM 543 N N . ASP A 1 73 ? -0.005 8.473 4.223 1.00 96.88 73 ASP A N 1
ATOM 544 C CA . ASP A 1 73 ? 1.029 8.522 3.184 1.00 96.88 73 ASP A CA 1
ATOM 545 C C . ASP A 1 73 ? 1.916 7.274 3.262 1.00 96.88 73 ASP A C 1
ATOM 547 O O . ASP A 1 73 ? 2.337 6.882 4.351 1.00 96.88 73 ASP A O 1
ATOM 551 N N . LEU A 1 74 ? 2.182 6.641 2.121 1.00 96.50 74 LEU A N 1
ATOM 552 C CA . LEU A 1 74 ? 2.880 5.354 2.049 1.00 96.50 74 LEU A CA 1
ATOM 553 C C . LEU A 1 74 ? 4.319 5.479 1.554 1.00 96.50 74 LEU A C 1
ATOM 555 O O . LEU A 1 74 ? 5.003 4.467 1.450 1.00 96.50 74 LEU A O 1
ATOM 559 N N . SER A 1 75 ? 4.780 6.690 1.213 1.00 93.94 75 SER A N 1
ATOM 560 C CA . SER A 1 75 ? 6.138 6.926 0.686 1.00 93.94 75 SER A CA 1
ATOM 561 C C . SER A 1 75 ? 6.527 6.036 -0.511 1.00 93.94 75 SER A C 1
ATOM 563 O O . SER A 1 75 ? 7.707 5.816 -0.778 1.00 93.94 75 SER A O 1
ATOM 565 N N . LEU A 1 76 ? 5.539 5.531 -1.252 1.00 95.69 76 LEU A N 1
ATOM 566 C CA . LEU A 1 76 ? 5.724 4.763 -2.478 1.00 95.69 76 LEU A CA 1
ATOM 567 C C . LEU A 1 76 ? 5.391 5.632 -3.690 1.00 95.69 76 LEU A C 1
ATOM 569 O O . LEU A 1 76 ? 4.397 6.349 -3.634 1.00 95.69 76 LEU A O 1
ATOM 573 N N . PRO A 1 77 ? 6.141 5.556 -4.797 1.00 95.88 77 PRO A N 1
ATOM 574 C CA . PRO A 1 77 ? 5.755 6.243 -6.024 1.00 95.88 77 PRO A CA 1
ATOM 575 C C . PRO A 1 77 ? 4.533 5.578 -6.692 1.00 95.88 77 PRO A C 1
ATOM 577 O O . PRO A 1 77 ? 4.288 4.390 -6.474 1.00 95.88 77 PRO A O 1
ATOM 580 N N . PRO A 1 78 ? 3.768 6.299 -7.533 1.00 96.06 78 PRO A N 1
ATOM 581 C CA . PRO A 1 78 ? 2.719 5.706 -8.363 1.00 96.06 78 PRO A CA 1
ATOM 582 C C . PRO A 1 78 ? 3.286 4.779 -9.456 1.00 96.06 78 PRO A C 1
ATOM 584 O O . PRO A 1 78 ? 4.451 4.923 -9.836 1.00 96.06 78 PRO A O 1
ATOM 587 N N . PRO A 1 79 ? 2.469 3.871 -10.029 1.00 95.56 79 PRO A N 1
ATOM 588 C CA . PRO A 1 79 ? 1.062 3.602 -9.715 1.00 95.56 79 PRO A CA 1
ATOM 589 C C . PRO A 1 79 ? 0.892 2.859 -8.385 1.00 95.56 79 PRO A C 1
ATOM 591 O O . PRO A 1 79 ? 1.764 2.101 -7.981 1.00 95.56 79 PRO A O 1
ATOM 594 N N . CYS A 1 80 ? -0.247 3.063 -7.723 1.00 95.94 80 CYS A N 1
ATOM 595 C CA . CYS A 1 80 ? -0.541 2.492 -6.407 1.00 95.94 80 CYS A CA 1
ATOM 596 C C . CYS A 1 80 ? -1.593 1.396 -6.532 1.00 95.94 80 CYS A C 1
ATOM 598 O O . CYS A 1 80 ? -2.669 1.642 -7.083 1.00 95.94 80 CYS A O 1
ATOM 600 N N . ARG A 1 81 ? -1.307 0.203 -6.007 1.00 96.44 81 ARG A N 1
ATOM 601 C CA . ARG A 1 81 ? -2.214 -0.946 -6.118 1.00 96.44 81 ARG A CA 1
ATOM 602 C C . ARG A 1 81 ? -2.364 -1.666 -4.790 1.00 96.44 81 ARG A C 1
ATOM 604 O O . ARG A 1 81 ? -1.365 -1.971 -4.141 1.00 96.44 81 ARG A O 1
ATOM 611 N N . PHE A 1 82 ? -3.596 -1.992 -4.403 1.00 97.62 82 PHE A N 1
ATOM 612 C CA . PHE A 1 82 ? -3.794 -2.925 -3.294 1.00 97.62 82 PHE A CA 1
ATOM 613 C C . PHE A 1 82 ? -3.308 -4.313 -3.703 1.00 97.62 82 PHE A C 1
ATOM 615 O O . PHE A 1 82 ? -3.584 -4.755 -4.820 1.00 97.62 82 PHE A O 1
ATOM 622 N N . MET A 1 83 ? -2.652 -5.023 -2.786 1.00 97.31 83 MET A N 1
ATOM 623 C CA . MET A 1 83 ? -2.503 -6.473 -2.906 1.00 97.31 83 MET A CA 1
ATOM 624 C C . MET A 1 83 ? -3.878 -7.135 -2.988 1.00 97.31 83 MET A C 1
ATOM 626 O O . MET A 1 83 ? -4.830 -6.706 -2.328 1.00 97.31 83 MET A O 1
ATOM 630 N N . ARG A 1 84 ? -3.984 -8.175 -3.811 1.00 95.38 84 ARG A N 1
ATOM 631 C CA . ARG A 1 84 ? -5.233 -8.856 -4.137 1.00 95.38 84 ARG A CA 1
ATOM 632 C C . ARG A 1 84 ? -5.083 -10.366 -4.043 1.00 95.38 84 ARG A C 1
ATOM 634 O O . ARG A 1 84 ? -4.020 -10.914 -4.315 1.00 95.38 84 ARG A O 1
ATOM 641 N N . ASP A 1 85 ? -6.186 -11.015 -3.691 1.00 92.69 85 ASP A N 1
ATOM 642 C CA . ASP A 1 85 ? -6.303 -12.467 -3.692 1.00 92.69 85 ASP A CA 1
ATOM 643 C C . ASP A 1 85 ? -6.419 -13.036 -5.120 1.00 92.69 85 ASP A C 1
ATOM 645 O O . ASP A 1 85 ? -6.444 -12.307 -6.117 1.00 92.69 85 ASP A O 1
ATOM 649 N N . ALA A 1 86 ? -6.514 -14.364 -5.223 1.00 89.88 86 ALA A N 1
ATOM 650 C CA . ALA A 1 86 ? -6.652 -15.067 -6.498 1.00 89.88 86 ALA A CA 1
ATOM 651 C C . ALA A 1 86 ? -7.942 -14.702 -7.260 1.00 89.88 86 ALA A C 1
ATOM 653 O O . ALA A 1 86 ? -8.017 -14.886 -8.476 1.00 89.88 86 ALA A O 1
ATOM 654 N N . GLU A 1 87 ? -8.949 -14.164 -6.567 1.00 91.31 87 GLU A N 1
ATOM 655 C CA . GLU A 1 87 ? -10.195 -13.669 -7.152 1.00 91.31 87 GLU A CA 1
ATOM 656 C C . GLU A 1 87 ? -10.118 -12.180 -7.544 1.00 91.31 87 GLU A C 1
ATOM 658 O O . GLU A 1 87 ? -11.098 -11.614 -8.037 1.00 91.31 87 GLU A O 1
ATOM 663 N N . GLY A 1 88 ? -8.965 -11.533 -7.346 1.00 89.50 88 GLY A N 1
ATOM 664 C CA . GLY A 1 88 ? -8.735 -10.126 -7.664 1.00 89.50 88 GLY A CA 1
ATOM 665 C C . GLY A 1 88 ? -9.343 -9.153 -6.651 1.00 89.50 88 GLY A C 1
ATOM 666 O O . GLY A 1 88 ? -9.423 -7.950 -6.932 1.00 89.50 88 GLY A O 1
ATOM 667 N N . ARG A 1 89 ? -9.784 -9.625 -5.482 1.00 91.31 89 ARG A N 1
ATOM 668 C CA . ARG A 1 89 ? -10.313 -8.778 -4.403 1.00 91.31 89 ARG A CA 1
ATOM 669 C C . ARG A 1 89 ? -9.165 -8.278 -3.529 1.00 91.31 89 ARG A C 1
ATOM 671 O O . ARG A 1 89 ? -8.198 -9.012 -3.369 1.00 91.31 89 ARG A O 1
ATOM 678 N N . PRO A 1 90 ? -9.255 -7.072 -2.940 1.00 92.62 90 PRO A N 1
ATOM 679 C CA . PRO A 1 90 ? -8.265 -6.603 -1.974 1.00 92.62 90 PRO A CA 1
ATOM 680 C C . PRO A 1 90 ? -8.013 -7.644 -0.877 1.00 92.62 90 PRO A C 1
ATOM 682 O O . PRO A 1 90 ? -8.961 -8.177 -0.297 1.00 92.62 90 PRO A O 1
ATOM 685 N N . GLN A 1 91 ? -6.740 -7.940 -0.626 1.00 94.94 91 GLN A N 1
ATOM 686 C CA . GLN A 1 91 ? -6.314 -8.937 0.344 1.00 94.94 91 GLN A CA 1
ATOM 687 C C . GLN A 1 91 ? -5.927 -8.275 1.665 1.00 94.94 91 GLN A C 1
ATOM 689 O O . GLN A 1 91 ? -5.192 -7.288 1.700 1.00 94.94 91 GLN A O 1
ATOM 694 N N . PHE A 1 92 ? -6.401 -8.871 2.755 1.00 94.38 92 PHE A N 1
ATOM 695 C CA . PHE A 1 92 ? -6.150 -8.428 4.120 1.00 94.38 92 PHE A CA 1
ATOM 696 C C . PHE A 1 92 ? -5.467 -9.553 4.885 1.00 94.38 92 PHE A C 1
ATOM 698 O O . PHE A 1 92 ? -5.915 -10.701 4.844 1.00 94.38 92 PHE A O 1
ATOM 705 N N . TYR A 1 93 ? -4.394 -9.223 5.589 1.00 94.38 93 TYR A N 1
ATOM 706 C CA . TYR A 1 93 ? -3.612 -10.177 6.365 1.00 94.38 93 TYR A CA 1
ATOM 707 C C . TYR A 1 93 ? -3.860 -9.954 7.854 1.00 94.38 93 TYR A C 1
ATOM 709 O O . TYR A 1 93 ? -4.190 -8.850 8.286 1.00 94.38 93 TYR A O 1
ATOM 717 N N . SER A 1 94 ? -3.753 -11.008 8.657 1.00 92.19 94 SER A N 1
ATOM 718 C CA . SER A 1 94 ? -3.925 -10.928 10.109 1.00 92.19 94 SER A CA 1
ATOM 719 C C . SER A 1 94 ? -2.848 -11.744 10.806 1.00 92.19 94 SER A C 1
ATOM 721 O O . SER A 1 94 ? -2.686 -12.923 10.502 1.00 92.19 94 SER A O 1
ATOM 723 N N . GLU A 1 95 ? -2.138 -11.128 11.747 1.00 89.06 95 GLU A N 1
ATOM 724 C CA . GLU A 1 95 ? -1.026 -11.740 12.479 1.00 89.06 95 GLU A CA 1
ATOM 725 C C . GLU A 1 95 ? -1.027 -11.188 13.913 1.00 89.06 95 GLU A C 1
ATOM 727 O O . GLU A 1 95 ? -1.032 -9.976 14.118 1.00 89.06 95 GLU A O 1
ATOM 732 N N . ASN A 1 96 ? -1.061 -12.064 14.923 1.00 86.19 96 ASN A N 1
ATOM 733 C CA . ASN A 1 96 ? -1.045 -11.684 16.348 1.00 86.19 96 ASN A CA 1
ATOM 734 C C . ASN A 1 96 ? -2.079 -10.607 16.751 1.00 86.19 96 ASN A C 1
ATOM 736 O O . ASN A 1 96 ? -1.798 -9.740 17.574 1.00 86.19 96 ASN A O 1
ATOM 740 N N . GLY A 1 97 ? -3.284 -10.661 16.172 1.00 84.75 97 GLY A N 1
ATOM 741 C CA . GLY A 1 97 ? -4.368 -9.711 16.458 1.00 84.75 97 GLY A CA 1
ATOM 742 C C . GLY A 1 97 ? -4.256 -8.367 15.729 1.00 84.75 97 GLY A C 1
ATOM 743 O O . GLY A 1 97 ? -5.160 -7.548 15.860 1.00 84.75 97 GLY A O 1
ATOM 744 N N . ARG A 1 98 ? -3.201 -8.163 14.935 1.00 89.06 98 ARG A N 1
ATOM 745 C CA . ARG A 1 98 ? -3.010 -6.994 14.070 1.00 89.06 98 ARG A CA 1
ATOM 746 C C . ARG A 1 98 ? -3.488 -7.317 12.664 1.00 89.06 98 ARG A C 1
ATOM 748 O O . ARG A 1 98 ? -3.400 -8.469 12.229 1.00 89.06 98 ARG A O 1
ATOM 755 N N . GLN A 1 99 ? -3.990 -6.312 11.957 1.00 95.06 99 GLN A N 1
ATOM 756 C CA . GLN A 1 99 ? -4.472 -6.457 10.587 1.00 95.06 99 GLN A CA 1
ATOM 757 C C . GLN A 1 99 ? -3.653 -5.587 9.642 1.00 95.06 99 GLN A C 1
ATOM 759 O O . GLN A 1 99 ? -3.362 -4.437 9.955 1.00 95.06 99 GLN A O 1
ATOM 764 N N . LEU A 1 100 ? -3.285 -6.147 8.494 1.00 96.69 100 LEU A N 1
ATOM 765 C CA . LEU A 1 100 ? -2.391 -5.529 7.522 1.00 96.69 100 LEU A CA 1
ATOM 766 C C . LEU A 1 100 ? -3.057 -5.473 6.148 1.00 96.69 100 LEU A C 1
ATOM 768 O O . LEU A 1 100 ? -3.562 -6.480 5.643 1.00 96.69 100 LEU A O 1
ATOM 772 N N . ILE A 1 101 ? -2.975 -4.307 5.522 1.00 97.31 101 ILE A N 1
ATOM 773 C CA . ILE A 1 101 ? -3.181 -4.106 4.089 1.00 97.31 101 ILE A CA 1
ATOM 774 C C . ILE A 1 101 ? -1.814 -3.860 3.469 1.00 97.31 101 ILE A C 1
ATOM 776 O O . ILE A 1 101 ? -1.017 -3.099 4.009 1.00 97.31 101 ILE A O 1
ATOM 780 N N . ALA A 1 102 ? -1.547 -4.483 2.330 1.00 97.69 102 ALA A N 1
ATOM 781 C CA . ALA A 1 102 ? -0.311 -4.275 1.596 1.00 97.69 102 ALA A CA 1
ATOM 782 C C . ALA A 1 102 ? -0.582 -3.505 0.302 1.00 97.69 102 ALA A C 1
ATOM 784 O O . ALA A 1 102 ? -1.565 -3.773 -0.399 1.00 97.69 102 ALA A O 1
ATOM 785 N N . VAL A 1 103 ? 0.292 -2.550 -0.005 1.00 98.00 103 VAL A N 1
ATOM 786 C CA . VAL A 1 103 ? 0.218 -1.713 -1.202 1.00 98.00 103 VAL A CA 1
ATOM 787 C C . VAL A 1 103 ? 1.510 -1.842 -1.989 1.00 98.00 103 VAL A C 1
ATOM 789 O O . VAL A 1 103 ? 2.597 -1.662 -1.445 1.00 98.00 103 VAL A O 1
ATOM 792 N N . VAL A 1 104 ? 1.369 -2.135 -3.277 1.00 97.75 104 VAL A N 1
ATOM 793 C CA . VAL A 1 104 ? 2.457 -2.132 -4.255 1.00 97.75 104 VAL A CA 1
ATOM 794 C C . VAL A 1 104 ? 2.527 -0.754 -4.904 1.00 97.75 104 VAL A C 1
ATOM 796 O O . VAL A 1 104 ? 1.487 -0.168 -5.223 1.00 97.75 104 VAL A O 1
ATOM 799 N N . GLY A 1 105 ? 3.745 -0.251 -5.103 1.00 96.94 105 GLY A N 1
ATOM 800 C CA . GLY A 1 105 ? 3.987 1.055 -5.706 1.00 96.94 105 GLY A CA 1
ATOM 801 C C . GLY A 1 105 ? 5.148 1.082 -6.694 1.00 96.94 105 GLY A C 1
ATOM 802 O O . GLY A 1 105 ? 6.123 0.337 -6.566 1.00 96.94 105 GLY A O 1
ATOM 803 N N . GLY A 1 106 ? 5.056 1.997 -7.654 1.00 96.19 106 GLY A N 1
ATOM 804 C CA . GLY A 1 106 ? 6.096 2.312 -8.625 1.00 96.19 106 GLY A CA 1
ATOM 805 C C . GLY A 1 106 ? 6.080 1.438 -9.873 1.00 96.19 106 GLY A C 1
ATOM 806 O O . GLY A 1 106 ? 5.295 0.503 -9.983 1.00 96.19 106 GLY A O 1
ATOM 807 N N . VAL A 1 107 ? 6.960 1.756 -10.824 1.00 95.25 107 VAL A N 1
ATOM 808 C CA . VAL A 1 107 ? 7.099 1.026 -12.092 1.00 95.25 107 VAL A CA 1
ATOM 809 C C . VAL A 1 107 ? 8.464 0.335 -12.117 1.00 95.25 107 VAL A C 1
ATOM 811 O O . VAL A 1 107 ? 9.480 1.028 -11.993 1.00 95.25 107 VAL A O 1
ATOM 814 N N . PRO A 1 108 ? 8.526 -1.003 -12.247 1.00 94.69 108 PRO A N 1
ATOM 815 C CA . PRO A 1 108 ? 9.785 -1.714 -12.425 1.00 94.69 108 PRO A CA 1
ATOM 816 C C . PRO A 1 108 ? 10.497 -1.270 -13.701 1.00 94.69 108 PRO A C 1
ATOM 818 O O . PRO A 1 108 ? 9.862 -0.947 -14.701 1.00 94.69 108 PRO A O 1
ATOM 821 N N . ALA A 1 109 ? 11.829 -1.279 -13.683 1.00 93.75 109 ALA A N 1
ATOM 822 C CA . ALA A 1 109 ? 12.583 -1.163 -14.922 1.00 93.75 109 ALA A CA 1
ATOM 823 C C . ALA A 1 109 ? 12.344 -2.428 -15.753 1.00 93.75 109 ALA A C 1
ATOM 825 O O . ALA A 1 109 ? 12.555 -3.528 -15.246 1.00 93.75 109 ALA A O 1
ATOM 826 N N . GLU A 1 110 ? 11.908 -2.265 -17.001 1.00 92.50 110 GLU A N 1
ATOM 827 C CA . GLU A 1 110 ? 11.681 -3.392 -17.903 1.00 92.50 110 GLU A CA 1
ATOM 828 C C . GLU A 1 110 ? 12.973 -4.201 -18.091 1.00 92.50 110 GLU A C 1
ATOM 830 O O . GLU A 1 110 ? 14.003 -3.674 -18.523 1.00 92.50 110 GLU A O 1
ATOM 835 N N . ASP A 1 111 ? 12.898 -5.494 -17.791 1.00 91.75 111 ASP A N 1
ATOM 836 C CA . ASP A 1 111 ? 13.950 -6.476 -18.014 1.00 91.75 111 ASP A CA 1
ATOM 837 C C . ASP A 1 111 ? 13.349 -7.687 -18.751 1.00 91.75 111 ASP A C 1
ATOM 839 O O . ASP A 1 111 ? 12.523 -8.409 -18.192 1.00 91.75 111 ASP A O 1
ATOM 843 N N . PRO A 1 112 ? 13.754 -7.966 -20.003 1.00 89.31 112 PRO A N 1
ATOM 844 C CA . PRO A 1 112 ? 13.232 -9.106 -20.753 1.00 89.31 112 PRO A CA 1
ATOM 845 C C . PRO A 1 112 ? 13.617 -10.467 -20.148 1.00 89.31 112 PRO A C 1
ATOM 847 O O . PRO A 1 112 ? 13.027 -11.482 -20.524 1.00 89.31 112 PRO A O 1
ATOM 850 N N . ILE A 1 113 ? 14.609 -10.513 -19.253 1.00 94.25 113 ILE A N 1
ATOM 851 C CA . ILE A 1 113 ? 15.020 -11.726 -18.536 1.00 94.25 113 ILE A CA 1
ATOM 852 C C . ILE A 1 113 ? 14.093 -11.984 -17.340 1.00 94.25 113 ILE A C 1
ATOM 854 O O . ILE A 1 113 ? 13.820 -13.147 -17.036 1.00 94.25 113 ILE A O 1
ATOM 858 N N . ASP A 1 114 ? 13.581 -10.929 -16.697 1.00 92.44 114 ASP A N 1
ATOM 859 C CA . ASP A 1 114 ? 12.621 -11.031 -15.597 1.00 92.44 114 ASP A CA 1
ATOM 860 C C . ASP A 1 114 ? 11.204 -10.648 -16.060 1.00 92.44 114 ASP A C 1
ATOM 862 O O . ASP A 1 114 ? 10.838 -9.466 -16.073 1.00 92.44 114 ASP A O 1
ATOM 866 N N . PRO A 1 115 ? 10.347 -11.636 -16.384 1.00 92.12 115 PRO A N 1
ATOM 867 C CA . PRO A 1 115 ? 9.005 -11.364 -16.879 1.00 92.12 115 PRO A CA 1
ATOM 868 C C . PRO A 1 115 ? 8.106 -10.637 -15.871 1.00 92.12 115 PRO A C 1
ATOM 870 O O . PRO A 1 115 ? 7.066 -10.113 -16.277 1.00 92.12 115 PRO A O 1
ATOM 873 N N . LEU A 1 116 ? 8.466 -10.584 -14.582 1.00 93.06 116 LEU A N 1
ATOM 874 C CA . LEU A 1 116 ? 7.697 -9.840 -13.584 1.00 93.06 116 LEU A CA 1
ATOM 875 C C . LEU A 1 116 ? 7.797 -8.328 -13.789 1.00 93.06 116 LEU A C 1
ATOM 877 O O . LEU A 1 116 ? 6.841 -7.614 -13.501 1.00 93.06 116 LEU A O 1
ATOM 881 N N . THR A 1 117 ? 8.904 -7.837 -14.343 1.00 93.38 117 THR A N 1
ATOM 882 C CA . THR A 1 117 ? 9.104 -6.399 -14.584 1.00 93.38 117 THR A CA 1
ATOM 883 C C . THR A 1 117 ? 8.192 -5.828 -15.673 1.00 93.38 117 THR A C 1
ATOM 885 O O . THR A 1 117 ? 7.936 -4.630 -15.691 1.00 93.38 117 THR A O 1
ATOM 888 N N . MET A 1 118 ? 7.659 -6.682 -16.554 1.00 92.75 118 MET A N 1
ATOM 889 C CA . MET A 1 118 ? 6.750 -6.304 -17.647 1.00 92.75 118 MET A CA 1
ATOM 890 C C . MET A 1 118 ? 5.266 -6.391 -17.258 1.00 92.75 118 MET A C 1
ATOM 892 O O . MET A 1 118 ? 4.382 -6.089 -18.064 1.00 92.75 118 MET A O 1
ATOM 896 N N . ARG A 1 119 ? 4.957 -6.862 -16.047 1.00 93.88 119 ARG A N 1
ATOM 897 C CA . ARG A 1 119 ? 3.577 -7.033 -15.592 1.00 93.88 119 ARG A CA 1
ATOM 898 C C . ARG A 1 119 ? 3.009 -5.708 -15.069 1.00 93.88 119 ARG A C 1
ATOM 900 O O . ARG A 1 119 ? 3.625 -5.082 -14.210 1.00 93.88 119 ARG A O 1
ATOM 907 N N . PRO A 1 120 ? 1.793 -5.312 -15.487 1.00 92.50 120 PRO A N 1
ATOM 908 C CA . PRO A 1 120 ? 1.206 -4.029 -15.093 1.00 92.50 120 PRO A CA 1
ATOM 909 C C . PRO A 1 120 ? 0.801 -3.976 -13.614 1.00 92.50 120 PRO A C 1
ATOM 911 O O . PRO A 1 120 ? 0.586 -2.894 -13.073 1.00 92.50 120 PRO A O 1
ATOM 914 N N . ASP A 1 121 ? 0.657 -5.131 -12.957 1.00 95.06 121 ASP A N 1
ATOM 915 C CA . ASP A 1 121 ? 0.319 -5.231 -11.539 1.00 95.06 121 ASP A CA 1
ATOM 916 C C . ASP A 1 121 ? 1.541 -5.178 -10.610 1.00 95.06 121 ASP A C 1
ATOM 918 O O . ASP A 1 121 ? 1.363 -5.235 -9.392 1.00 95.06 121 ASP A O 1
ATOM 922 N N . CYS A 1 122 ? 2.756 -5.076 -11.159 1.00 96.44 122 CYS A N 1
ATOM 923 C CA . CYS A 1 122 ? 3.991 -5.081 -10.385 1.00 96.44 122 CYS A CA 1
ATOM 924 C C . CYS A 1 122 ? 4.581 -3.680 -10.181 1.00 96.44 122 CYS A C 1
ATOM 926 O O . CYS A 1 122 ? 4.368 -2.778 -10.986 1.00 96.44 122 CYS A O 1
ATOM 928 N N . GLY A 1 123 ? 5.331 -3.523 -9.090 1.00 96.44 123 GLY A N 1
ATOM 929 C CA . GLY A 1 123 ? 5.974 -2.287 -8.658 1.00 96.44 123 GLY A CA 1
ATOM 930 C C . GLY A 1 123 ? 7.330 -2.522 -8.000 1.00 96.44 123 GLY A C 1
ATOM 931 O O . GLY A 1 123 ? 7.729 -3.664 -7.773 1.00 96.44 123 GLY A O 1
ATOM 932 N N . ILE A 1 124 ? 8.048 -1.431 -7.721 1.00 96.81 124 ILE A N 1
ATOM 933 C CA . ILE A 1 124 ? 9.422 -1.441 -7.176 1.00 96.81 124 ILE A CA 1
ATOM 934 C C . ILE A 1 124 ? 9.490 -1.421 -5.645 1.00 96.81 124 ILE A C 1
ATOM 936 O O . ILE A 1 124 ? 10.578 -1.498 -5.063 1.00 96.81 124 ILE A O 1
ATOM 940 N N . GLY A 1 125 ? 8.341 -1.253 -4.996 1.00 97.25 125 GLY A N 1
ATOM 941 C CA . GLY A 1 125 ? 8.247 -1.184 -3.550 1.00 97.25 125 GLY A CA 1
ATOM 942 C C . GLY A 1 125 ? 6.919 -1.700 -3.025 1.00 97.25 125 GLY A C 1
ATOM 943 O O . GLY A 1 125 ? 5.924 -1.789 -3.751 1.00 97.25 125 GLY A O 1
ATOM 944 N N . LEU A 1 126 ? 6.934 -2.038 -1.742 1.00 97.81 126 LEU A N 1
ATOM 945 C CA . LEU A 1 126 ? 5.793 -2.561 -1.012 1.00 97.81 126 LEU A CA 1
ATOM 946 C C . LEU A 1 126 ? 5.727 -1.909 0.371 1.00 97.81 126 LEU A C 1
ATOM 948 O O . LEU A 1 126 ? 6.698 -1.946 1.125 1.00 97.81 126 LEU A O 1
ATOM 952 N N . ALA A 1 127 ? 4.577 -1.336 0.707 1.00 97.88 127 ALA A N 1
ATOM 953 C CA . ALA A 1 127 ? 4.317 -0.702 1.994 1.00 97.88 127 ALA A CA 1
ATOM 954 C C . ALA A 1 127 ? 3.148 -1.391 2.694 1.00 97.88 127 ALA A C 1
ATOM 956 O O . ALA A 1 127 ? 2.213 -1.885 2.051 1.00 97.88 127 ALA A O 1
ATOM 957 N N . GLY A 1 128 ? 3.214 -1.419 4.020 1.00 97.69 128 GLY A N 1
ATOM 958 C CA . GLY A 1 128 ? 2.161 -1.925 4.877 1.00 97.69 128 GLY A CA 1
ATOM 959 C C . GLY A 1 128 ? 1.305 -0.795 5.434 1.00 97.69 128 GLY A C 1
ATOM 960 O O . GLY A 1 128 ? 1.774 0.313 5.690 1.00 97.69 128 GLY A O 1
ATOM 961 N N . ILE A 1 129 ? 0.032 -1.096 5.646 1.00 97.88 129 ILE A N 1
ATOM 962 C CA . ILE A 1 129 ? -0.903 -0.255 6.382 1.00 97.88 129 ILE A CA 1
ATOM 963 C C . ILE A 1 129 ? -1.512 -1.130 7.459 1.00 97.88 129 ILE A C 1
ATOM 965 O O . ILE A 1 129 ? -2.195 -2.114 7.162 1.00 97.88 129 ILE A O 1
ATOM 969 N N . GLU A 1 130 ? -1.245 -0.785 8.705 1.00 97.00 130 GLU A N 1
ATOM 970 C CA . GLU A 1 130 ? -1.839 -1.444 9.849 1.00 97.00 130 GLU A CA 1
ATOM 971 C C . GLU A 1 130 ? -3.208 -0.840 10.153 1.00 97.00 130 GLU A C 1
ATOM 973 O O . GLU A 1 130 ? -3.388 0.378 10.127 1.00 97.00 130 GLU A O 1
ATOM 978 N N . PHE A 1 131 ? -4.162 -1.708 10.479 1.00 95.88 131 PHE A N 1
ATOM 979 C CA . PHE A 1 131 ? -5.408 -1.325 11.122 1.00 95.88 131 PHE A CA 1
ATOM 980 C C . PHE A 1 131 ? -5.399 -1.779 12.584 1.00 95.88 131 PHE A C 1
ATOM 982 O O . PHE A 1 131 ? -5.374 -2.981 12.865 1.00 95.88 131 PHE A O 1
ATOM 989 N N . SER A 1 132 ? -5.460 -0.814 13.502 1.00 92.19 132 SER A N 1
ATOM 990 C CA . SER A 1 132 ? -5.598 -1.035 14.947 1.00 92.19 132 SER A CA 1
ATOM 991 C C . SER A 1 132 ? -6.511 0.027 15.544 1.00 92.19 132 SER A C 1
ATOM 993 O O . SER A 1 132 ? -6.526 1.167 15.088 1.00 92.19 132 SER A O 1
ATOM 995 N N . ASP A 1 133 ? -7.295 -0.349 16.555 1.00 89.31 133 ASP A N 1
ATOM 996 C CA . ASP A 1 133 ? -8.119 0.576 17.350 1.00 89.31 133 ASP A CA 1
ATOM 997 C C . ASP A 1 133 ? -9.039 1.501 16.526 1.00 89.31 133 ASP A C 1
ATOM 999 O O . ASP A 1 133 ? -9.343 2.625 16.921 1.00 89.31 133 ASP A O 1
ATOM 1003 N N . GLY A 1 134 ? -9.510 1.025 15.367 1.00 91.38 134 GLY A N 1
ATOM 1004 C CA . GLY A 1 134 ? -10.408 1.786 14.496 1.00 91.38 134 GLY A CA 1
ATOM 1005 C C . GLY A 1 134 ? -9.722 2.857 13.644 1.00 91.38 134 GLY A C 1
ATOM 1006 O O . GLY A 1 134 ? -10.416 3.711 13.097 1.00 91.38 134 GLY A O 1
ATOM 1007 N N . THR A 1 135 ? -8.394 2.827 13.514 1.00 93.62 135 THR A N 1
ATOM 1008 C CA . THR A 1 135 ? -7.633 3.733 12.645 1.00 93.62 135 THR A CA 1
ATOM 1009 C C . THR A 1 135 ? -6.657 2.972 11.753 1.00 93.62 135 THR A C 1
ATOM 1011 O O . THR A 1 135 ? -6.305 1.825 12.031 1.00 93.62 135 THR A O 1
ATOM 1014 N N . PHE A 1 136 ? -6.216 3.632 10.681 1.00 97.06 136 PHE A N 1
ATOM 1015 C CA . PHE A 1 136 ? -5.163 3.149 9.795 1.00 97.06 136 PHE A CA 1
ATOM 1016 C C . PHE A 1 136 ? -3.877 3.941 10.013 1.00 97.06 136 PHE A C 1
ATOM 1018 O O . PHE A 1 136 ? -3.913 5.167 10.143 1.00 97.06 136 PHE A O 1
ATOM 1025 N N . THR A 1 137 ? -2.744 3.247 10.016 1.00 97.06 137 THR A N 1
ATOM 1026 C CA . THR A 1 137 ? -1.405 3.843 10.092 1.00 97.06 137 THR A CA 1
ATOM 1027 C C . THR A 1 137 ? -0.471 3.138 9.120 1.00 97.06 137 THR A C 1
ATOM 1029 O O . THR A 1 137 ? -0.570 1.927 8.936 1.00 97.06 137 THR A O 1
ATOM 1032 N N . ALA A 1 138 ? 0.446 3.875 8.491 1.00 97.38 138 ALA A N 1
ATOM 1033 C CA . ALA A 1 138 ? 1.521 3.247 7.729 1.00 97.38 138 ALA A CA 1
ATOM 1034 C C . ALA A 1 138 ? 2.388 2.417 8.681 1.00 97.38 138 ALA A C 1
ATOM 1036 O O . ALA A 1 138 ? 2.587 2.805 9.834 1.00 97.38 138 ALA A O 1
ATOM 1037 N N . THR A 1 139 ? 2.887 1.282 8.208 1.00 96.81 139 THR A N 1
ATOM 1038 C CA . THR A 1 139 ? 3.901 0.532 8.943 1.00 96.81 139 THR A CA 1
ATOM 1039 C C . THR A 1 139 ? 5.242 1.253 8.877 1.00 96.81 139 THR A C 1
ATOM 1041 O O . THR A 1 139 ? 5.555 1.895 7.874 1.00 96.81 139 THR A O 1
ATOM 1044 N N . ASP A 1 140 ? 6.069 1.098 9.911 1.00 94.56 140 ASP A N 1
ATOM 1045 C CA . ASP A 1 140 ? 7.400 1.721 9.961 1.00 94.56 140 ASP A CA 1
ATOM 1046 C C . ASP A 1 140 ? 8.358 1.155 8.896 1.00 94.56 140 ASP A C 1
ATOM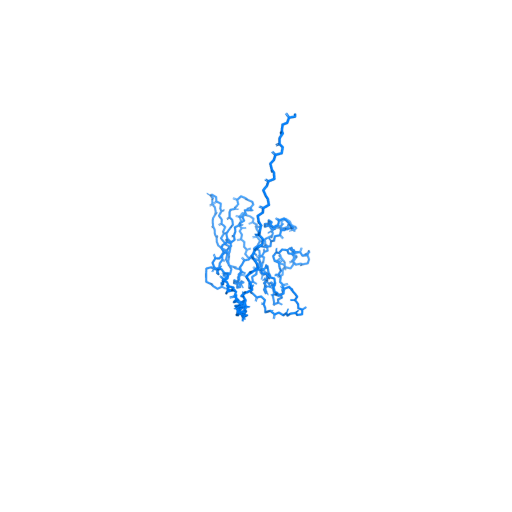 1048 O O . ASP A 1 140 ? 9.329 1.805 8.500 1.00 94.56 140 ASP A O 1
ATOM 1052 N N . TYR A 1 141 ? 8.055 -0.042 8.385 1.00 95.19 141 TYR A N 1
ATOM 1053 C CA . TYR A 1 141 ? 8.833 -0.719 7.360 1.00 95.19 141 TYR A CA 1
ATOM 1054 C C . TYR A 1 141 ? 8.199 -0.604 5.969 1.00 95.19 141 TYR A C 1
ATOM 1056 O O . TYR A 1 141 ? 7.015 -0.886 5.772 1.00 95.19 141 TYR A O 1
ATOM 1064 N N . THR A 1 142 ? 9.024 -0.243 4.983 1.00 94.88 142 THR A N 1
AT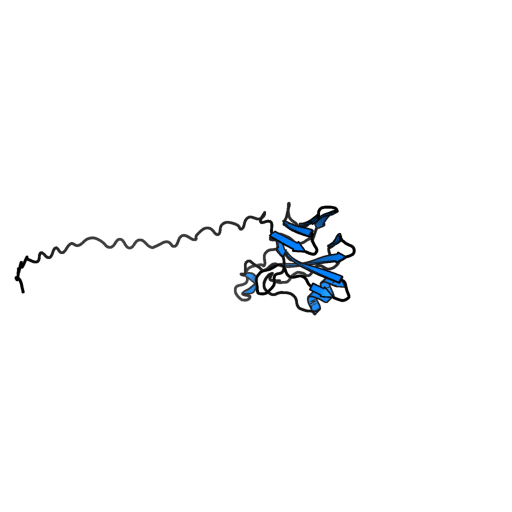OM 1065 C CA . THR A 1 142 ? 8.709 -0.283 3.547 1.00 94.88 142 THR A CA 1
ATOM 1066 C C . THR A 1 142 ? 9.769 -1.121 2.839 1.00 94.88 142 THR A C 1
ATOM 1068 O O . THR A 1 142 ? 10.969 -0.896 3.001 1.00 94.88 142 THR A O 1
ATOM 1071 N N . MET A 1 143 ? 9.340 -2.099 2.048 1.00 95.62 143 MET A N 1
ATOM 1072 C CA . MET A 1 143 ? 10.226 -2.991 1.305 1.00 95.62 143 MET A CA 1
ATOM 1073 C C . MET A 1 143 ? 10.627 -2.375 -0.038 1.00 95.62 143 MET A C 1
ATOM 1075 O O . MET A 1 143 ? 9.767 -1.997 -0.831 1.00 95.62 143 MET A O 1
ATOM 1079 N N . GLY A 1 144 ? 11.935 -2.325 -0.316 1.00 87.06 144 GLY A N 1
ATOM 1080 C CA . GLY A 1 144 ? 12.499 -1.915 -1.608 1.00 87.06 144 GLY A CA 1
ATOM 1081 C C . GLY A 1 144 ? 14.028 -1.734 -1.573 1.00 87.06 144 GLY A C 1
ATOM 1082 O O . GLY A 1 144 ? 14.600 -1.634 -0.484 1.00 87.06 144 GLY A O 1
ATOM 1083 N N . PRO A 1 145 ? 14.710 -1.683 -2.740 1.00 88.12 145 PRO A N 1
ATOM 1084 C CA . PRO A 1 145 ? 14.175 -1.895 -4.093 1.00 88.12 145 PRO A CA 1
ATOM 1085 C C . PRO A 1 145 ? 13.997 -3.393 -4.428 1.00 88.12 145 PRO A C 1
ATOM 1087 O O . PRO A 1 145 ? 14.905 -4.192 -4.198 1.00 88.12 145 PRO A O 1
ATOM 1090 N N . GLY A 1 146 ? 12.843 -3.776 -4.987 1.00 92.38 146 GLY A N 1
ATOM 1091 C CA . GLY A 1 146 ? 12.528 -5.148 -5.427 1.00 92.38 146 GLY A CA 1
ATOM 1092 C C . GLY A 1 146 ? 11.251 -5.197 -6.274 1.00 92.38 146 GLY A C 1
ATOM 1093 O O . GLY A 1 146 ? 10.537 -4.207 -6.319 1.00 92.38 146 GLY A O 1
ATOM 1094 N N . VAL A 1 147 ? 10.959 -6.308 -6.960 1.00 95.81 147 VAL A N 1
ATOM 1095 C CA . VAL A 1 147 ? 9.730 -6.439 -7.769 1.00 95.81 147 VAL A CA 1
ATOM 1096 C C . VAL A 1 147 ? 8.638 -7.118 -6.946 1.00 95.81 147 VAL A C 1
ATOM 1098 O O . VAL A 1 147 ? 8.769 -8.285 -6.585 1.00 95.81 147 VAL A O 1
ATOM 1101 N N . PHE A 1 148 ? 7.554 -6.394 -6.674 1.00 96.56 148 PHE A N 1
ATOM 1102 C CA . PHE A 1 148 ? 6.385 -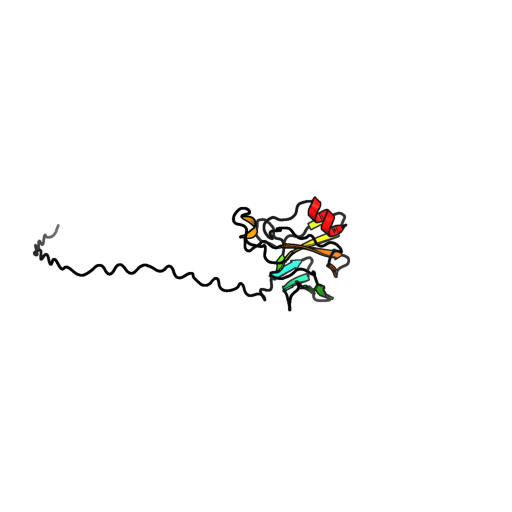6.889 -5.939 1.00 96.56 148 PHE A CA 1
ATOM 1103 C C . PHE A 1 148 ? 5.152 -6.796 -6.827 1.00 96.56 148 PHE A C 1
ATOM 1105 O O . PHE A 1 148 ? 4.978 -5.788 -7.499 1.00 96.56 148 PHE A O 1
ATOM 1112 N N . CYS A 1 149 ? 4.287 -7.810 -6.834 1.00 96.19 149 CYS A N 1
ATOM 1113 C CA . CYS A 1 149 ? 3.157 -7.886 -7.764 1.00 96.19 149 CYS A CA 1
ATOM 1114 C C . CYS A 1 149 ? 1.830 -8.007 -7.032 1.00 96.19 149 CYS A C 1
ATOM 1116 O O . CYS A 1 149 ? 1.624 -8.969 -6.297 1.00 96.19 149 CYS A O 1
ATOM 1118 N N . ALA A 1 150 ? 0.909 -7.076 -7.275 1.00 96.50 150 ALA A N 1
ATOM 1119 C CA . ALA A 1 150 ? -0.358 -6.976 -6.558 1.00 96.50 150 ALA A CA 1
ATOM 1120 C C . ALA A 1 150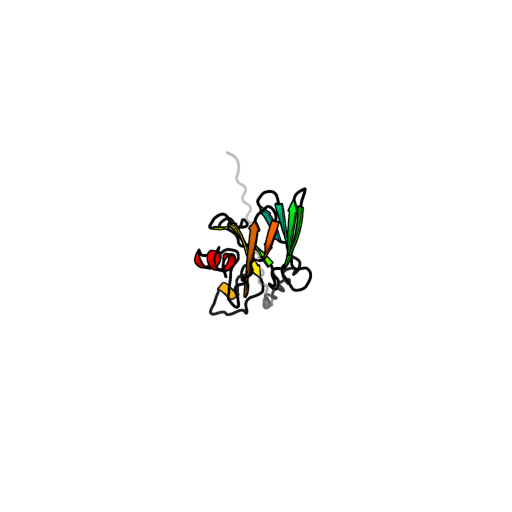 ? -1.228 -8.243 -6.646 1.00 96.50 150 ALA A C 1
ATOM 1122 O O . ALA A 1 150 ? -2.064 -8.448 -5.776 1.00 96.50 150 ALA A O 1
ATOM 1123 N N . LEU A 1 151 ? -1.045 -9.099 -7.659 1.00 95.88 151 LEU A N 1
ATOM 1124 C CA . LEU A 1 151 ? -1.798 -10.353 -7.815 1.00 95.88 151 LEU A CA 1
ATOM 1125 C C . LEU A 1 151 ? -1.060 -11.606 -7.306 1.00 95.88 151 LEU A C 1
ATOM 1127 O O . LEU A 1 151 ? -1.513 -12.719 -7.569 1.00 95.88 151 LEU A O 1
ATOM 1131 N N . MET A 1 152 ? 0.099 -11.467 -6.655 1.00 93.12 152 MET A N 1
ATOM 1132 C CA . MET A 1 152 ? 0.874 -12.614 -6.148 1.00 93.12 152 MET A CA 1
ATOM 1133 C C . MET A 1 152 ? 0.683 -12.879 -4.650 1.00 93.12 152 MET A C 1
ATOM 1135 O O . MET A 1 152 ? 1.124 -13.921 -4.166 1.00 93.12 152 MET A O 1
ATOM 1139 N N . GLY A 1 153 ? -0.018 -11.994 -3.938 1.00 91.06 153 GLY A N 1
ATOM 1140 C CA . GLY A 1 153 ? -0.151 -12.069 -2.485 1.00 91.06 153 GLY A CA 1
ATOM 1141 C C . GLY A 1 153 ? 1.185 -11.851 -1.768 1.00 91.06 153 GLY A C 1
ATOM 1142 O O . GLY A 1 153 ? 2.185 -11.492 -2.388 1.00 91.06 153 GLY A O 1
ATOM 1143 N N . LEU A 1 154 ? 1.184 -12.066 -0.452 1.00 93.38 154 LEU A N 1
ATOM 1144 C CA . LEU A 1 154 ? 2.374 -12.005 0.394 1.00 93.38 154 LEU A CA 1
ATOM 1145 C C . LEU A 1 154 ? 2.686 -13.350 1.044 1.00 93.38 154 LEU A C 1
ATOM 1147 O O . LEU A 1 154 ? 1.790 -14.083 1.479 1.00 93.38 154 LEU A O 1
ATOM 1151 N N . GLU A 1 155 ? 3.974 -13.623 1.194 1.00 93.44 155 GLU A N 1
ATOM 1152 C CA . GLU A 1 155 ? 4.494 -14.684 2.041 1.00 93.44 155 GLU A CA 1
ATOM 1153 C C . GLU A 1 155 ? 4.474 -14.275 3.522 1.00 93.44 155 GLU A C 1
ATOM 1155 O O . GLU A 1 155 ? 4.571 -13.101 3.885 1.00 93.44 155 GLU A O 1
ATOM 1160 N N . GLN A 1 156 ? 4.439 -15.266 4.421 1.00 93.38 156 GLN A N 1
ATOM 1161 C CA . GLN A 1 156 ? 4.424 -15.023 5.870 1.00 93.38 156 GLN A CA 1
ATOM 1162 C C . GLN A 1 156 ? 5.605 -14.161 6.345 1.00 93.38 156 GLN A C 1
ATOM 1164 O O . GLN A 1 156 ? 5.458 -13.341 7.250 1.00 93.38 156 GLN A O 1
ATOM 1169 N N . ARG A 1 157 ? 6.776 -14.313 5.716 1.00 94.19 157 ARG A N 1
ATOM 1170 C CA . ARG A 1 157 ? 7.957 -13.499 6.021 1.00 94.19 157 ARG A CA 1
ATOM 1171 C C . ARG A 1 157 ? 7.728 -12.017 5.722 1.00 94.19 157 ARG A C 1
ATOM 1173 O O . ARG A 1 157 ? 8.176 -11.175 6.493 1.00 94.19 157 ARG A O 1
ATOM 1180 N N . GLU A 1 158 ? 7.063 -11.704 4.618 1.00 95.19 158 GLU A N 1
ATOM 1181 C CA . GLU A 1 158 ? 6.805 -10.330 4.178 1.00 95.19 158 GLU A CA 1
ATOM 1182 C C . GLU A 1 158 ? 5.772 -9.669 5.088 1.00 95.19 158 GLU A C 1
ATOM 1184 O O . GLU A 1 158 ? 5.982 -8.549 5.543 1.00 95.19 158 GLU A O 1
ATOM 1189 N N . ILE A 1 159 ? 4.719 -10.407 5.454 1.00 95.38 159 ILE A N 1
ATOM 1190 C CA . ILE A 1 159 ? 3.725 -9.968 6.444 1.00 95.38 159 ILE A CA 1
ATOM 1191 C C . ILE A 1 159 ? 4.411 -9.640 7.776 1.00 95.38 159 ILE A C 1
ATOM 1193 O O . ILE A 1 159 ? 4.163 -8.584 8.361 1.00 95.38 159 ILE A O 1
ATOM 1197 N N . TRP A 1 160 ? 5.301 -10.521 8.247 1.00 93.44 160 TRP A N 1
ATOM 1198 C CA . TRP A 1 160 ? 6.036 -10.297 9.490 1.00 93.44 160 TRP A CA 1
ATOM 1199 C C . TRP A 1 160 ? 6.932 -9.057 9.415 1.00 93.44 160 TRP A C 1
ATOM 1201 O O . TRP A 1 160 ? 6.933 -8.269 10.359 1.00 93.44 160 TRP A O 1
ATOM 1211 N N . LEU A 1 161 ? 7.659 -8.871 8.308 1.00 94.75 161 LEU A N 1
ATOM 1212 C CA . LEU A 1 161 ? 8.524 -7.708 8.098 1.00 94.75 161 LEU A CA 1
ATOM 1213 C C . LEU A 1 161 ? 7.729 -6.405 8.058 1.00 94.75 161 LEU A C 1
ATOM 1215 O O . LEU A 1 161 ? 8.112 -5.452 8.718 1.00 94.75 161 LEU A O 1
ATOM 1219 N N . LEU A 1 162 ? 6.610 -6.359 7.337 1.00 95.88 162 LEU A N 1
ATOM 1220 C CA . LEU A 1 162 ? 5.778 -5.156 7.295 1.00 95.88 162 LEU A CA 1
ATOM 1221 C C . LEU A 1 162 ? 5.220 -4.812 8.678 1.00 95.88 162 LEU A C 1
ATOM 1223 O O . LEU A 1 162 ? 5.173 -3.649 9.045 1.00 95.88 162 LEU A O 1
ATOM 1227 N N . LEU A 1 163 ? 4.839 -5.804 9.481 1.00 93.25 163 LEU A N 1
ATOM 1228 C CA . LEU A 1 163 ? 4.286 -5.542 10.809 1.00 93.25 163 LEU A CA 1
ATOM 1229 C C . LEU A 1 163 ? 5.348 -5.253 11.886 1.00 93.25 163 LEU A C 1
ATOM 1231 O O . LEU A 1 163 ? 5.015 -4.611 12.879 1.00 93.25 163 LEU A O 1
ATOM 1235 N N . ASN A 1 164 ? 6.586 -5.738 11.758 1.00 91.56 164 ASN A N 1
ATOM 1236 C CA . ASN A 1 164 ? 7.572 -5.720 12.857 1.00 91.56 164 ASN A CA 1
ATOM 1237 C C . ASN A 1 164 ? 8.964 -5.188 12.472 1.00 91.56 164 ASN A C 1
ATOM 1239 O O . ASN A 1 164 ? 9.876 -5.268 13.300 1.00 91.56 164 ASN A O 1
ATOM 1243 N N . GLY A 1 165 ? 9.151 -4.765 11.223 1.00 85.88 165 GLY A N 1
ATOM 1244 C CA . GLY A 1 165 ? 10.424 -4.284 10.680 1.00 85.88 165 GLY A CA 1
ATOM 1245 C C . GLY A 1 165 ? 10.723 -2.823 10.962 1.00 85.88 165 GLY A C 1
ATOM 1246 O O . GLY A 1 165 ? 9.874 -2.136 11.567 1.00 85.88 165 GLY A O 1
#

Radius of gyration: 27.87 Å; chains: 1; bounding box: 60×48×87 Å

Sequence (165 aa):
MNRFLLIAGLAVVLLGGGLFYLSPAQQGEQPVKPEDPERVEKAAFNGFDLSLSAPGETCRLHFENGQVSGDVDLSLPPPCRFMRDAEGRPQFYSENGRQLIAVVGGVPAEDPIDPLTMRPDCGIGLAGIEFSDGTFTATDYTMGPGVFCALMGLEQREIWLLLNG